Protein AF-A0AAV4H8I6-F1 (afdb_monomer)

Solvent-accessible surface area (backbone atoms only — not comparable to full-atom values): 5121 Å² total; per-residue (Å²): 108,58,82,65,81,64,54,69,91,72,62,48,64,76,41,71,44,54,38,62,55,94,79,69,39,72,43,44,26,44,48,44,86,88,81,65,49,44,27,52,68,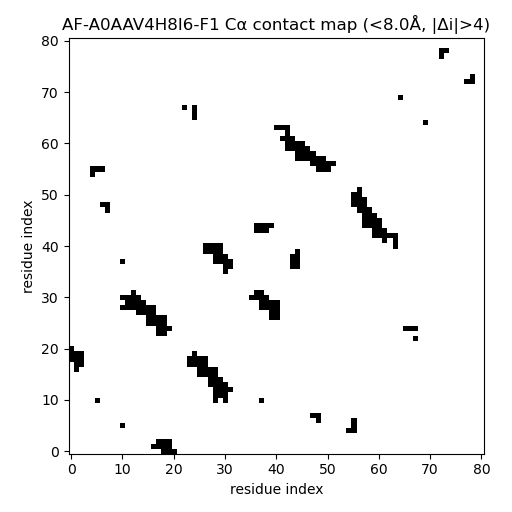90,22,45,57,79,43,74,66,40,83,46,101,90,42,61,48,69,44,57,82,51,86,88,75,56,67,68,58,53,56,54,32,53,78,69,69,53,80,90,123

Nearest PDB structures (foldseek):
  7asc-assembly1_A  TM=7.986E-01  e=1.173E-02  Homo sapiens
  2kd2-assembly1_A  TM=4.642E-01  e=8.751E+00  Mus musculus
  2i7f-assembly2_B  TM=3.272E-01  e=5.093E+00  Sphingobium yanoikuyae
  4hs5-assembly2_B  TM=3.204E-01  e=5.409E+00  Psychromonas ingrahamii 37
  1o1u-assembly1_A  TM=3.615E-01  e=9.293E+00  Homo sapiens

Organism: NCBI:txid1093978

Radius of gyration: 13.97 Å; Cα contacts (8 Å, |Δi|>4): 119; chains: 1; bounding box: 29×31×36 Å

Mean predicted aligned error: 9.62 Å

Foldseek 3Di:
DFPDFDFLVRQDQQDWTFRPDPVRFTWGWHADPVPRWIDTNNWTFPAGQPDDPVHTDTDTPDDDDGVVVVVVVVVVVDDPD

Structure (mmCIF, N/CA/C/O backbone):
data_AF-A0AAV4H8I6-F1
#
_entry.id   AF-A0AAV4H8I6-F1
#
loop_
_atom_site.group_PDB
_atom_site.id
_atom_site.type_symbol
_atom_site.label_atom_id
_atom_site.label_alt_id
_atom_site.label_comp_id
_atom_site.label_asym_id
_atom_site.label_entity_id
_atom_site.label_seq_id
_atom_site.pdbx_PDB_ins_code
_atom_site.Cartn_x
_atom_site.Cartn_y
_atom_site.Cartn_z
_atom_site.occupancy
_atom_site.B_iso_or_equiv
_atom_site.auth_seq_id
_atom_site.auth_comp_id
_atom_site.auth_asym_id
_atom_site.auth_atom_id
_atom_site.pdbx_PDB_model_num
ATOM 1 N N . MET A 1 1 ? 0.648 -7.945 -4.929 1.00 62.19 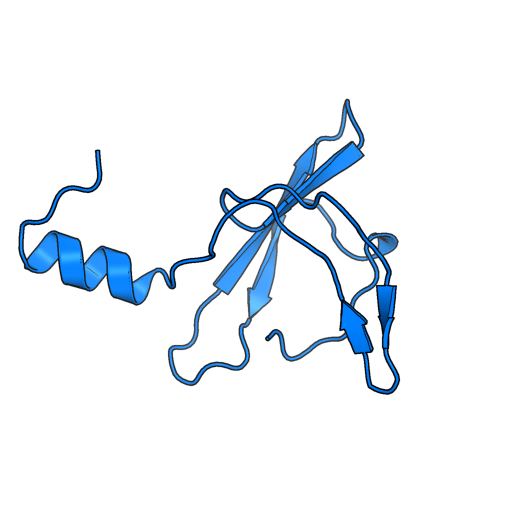1 MET A N 1
ATOM 2 C CA . MET A 1 1 ? 0.232 -8.456 -3.595 1.00 62.19 1 MET A CA 1
ATOM 3 C C . MET A 1 1 ? 1.451 -8.513 -2.683 1.00 62.19 1 MET A C 1
ATOM 5 O O . MET A 1 1 ? 2.501 -8.907 -3.164 1.00 62.19 1 MET A O 1
ATOM 9 N N . VAL A 1 2 ? 1.353 -8.105 -1.415 1.00 64.31 2 VAL A N 1
ATOM 10 C CA . VAL A 1 2 ? 2.474 -8.101 -0.446 1.00 64.31 2 VAL A CA 1
ATOM 11 C C . VAL A 1 2 ? 2.336 -9.302 0.491 1.00 64.31 2 VAL A C 1
ATOM 13 O O . VAL A 1 2 ? 1.224 -9.700 0.825 1.00 64.31 2 VAL A O 1
ATOM 16 N N . ARG A 1 3 ? 3.454 -9.897 0.927 1.00 61.25 3 ARG A N 1
ATOM 17 C CA . ARG A 1 3 ? 3.462 -11.120 1.761 1.00 61.25 3 ARG A CA 1
ATOM 18 C C . ARG A 1 3 ? 3.073 -10.883 3.237 1.00 61.25 3 ARG A C 1
ATOM 20 O O . ARG A 1 3 ? 3.248 -11.771 4.062 1.00 61.25 3 ARG A O 1
ATOM 27 N N . ALA A 1 4 ? 2.551 -9.704 3.576 1.00 57.91 4 ALA A N 1
ATOM 28 C CA . ALA A 1 4 ? 2.158 -9.319 4.927 1.00 57.91 4 ALA A CA 1
ATOM 29 C C . ALA A 1 4 ? 0.804 -8.597 4.910 1.00 57.91 4 ALA A C 1
ATOM 31 O O . ALA A 1 4 ? 0.660 -7.569 4.251 1.00 57.91 4 ALA A O 1
ATOM 32 N N . THR A 1 5 ? -0.163 -9.096 5.682 1.00 58.78 5 THR A N 1
ATOM 33 C CA . THR A 1 5 ? -1.420 -8.388 5.952 1.00 58.78 5 THR A CA 1
ATOM 34 C C . THR A 1 5 ? -1.128 -7.245 6.922 1.00 58.78 5 THR A C 1
ATOM 36 O O . THR A 1 5 ? -0.662 -7.466 8.047 1.00 58.78 5 THR A O 1
ATOM 39 N N . ARG A 1 6 ? -1.320 -6.002 6.471 1.00 60.97 6 ARG A N 1
ATOM 40 C CA . ARG A 1 6 ? -1.096 -4.792 7.269 1.00 60.97 6 ARG A CA 1
ATOM 41 C C . ARG A 1 6 ? -2.286 -3.849 7.112 1.00 60.97 6 ARG A C 1
ATOM 43 O O . ARG A 1 6 ? -2.608 -3.417 6.007 1.00 60.97 6 ARG A O 1
ATOM 50 N N . TYR A 1 7 ? -2.914 -3.532 8.239 1.00 62.81 7 TYR A N 1
ATOM 51 C CA . TYR A 1 7 ? -3.881 -2.442 8.340 1.00 62.81 7 TYR A CA 1
ATOM 52 C C . TYR A 1 7 ? -3.181 -1.096 8.163 1.00 62.81 7 TYR A C 1
ATOM 54 O O . TYR A 1 7 ? -1.982 -0.970 8.444 1.00 62.81 7 TYR A O 1
ATOM 62 N N . SER A 1 8 ? -3.936 -0.078 7.758 1.00 59.03 8 SER A N 1
ATOM 63 C CA . SER A 1 8 ? -3.425 1.270 7.510 1.00 59.03 8 SER A CA 1
ATOM 64 C C . SER A 1 8 ? -2.727 1.871 8.739 1.00 59.03 8 SER A C 1
ATOM 66 O O . SER A 1 8 ? -1.780 2.639 8.605 1.00 59.03 8 SER A O 1
ATOM 68 N N . ILE A 1 9 ? -3.096 1.452 9.953 1.00 59.25 9 ILE A N 1
ATOM 69 C CA . ILE A 1 9 ? -2.437 1.852 11.207 1.00 59.25 9 ILE A CA 1
ATOM 70 C C . ILE A 1 9 ? -0.983 1.362 11.329 1.00 59.25 9 ILE A C 1
ATOM 72 O O . ILE A 1 9 ? -0.176 1.969 12.028 1.00 59.25 9 ILE A O 1
ATOM 76 N N . SER A 1 10 ? -0.619 0.289 10.625 1.00 64.19 10 SER A N 1
ATOM 77 C CA . SER A 1 10 ? 0.730 -0.289 10.640 1.00 64.19 10 SER A CA 1
ATOM 78 C C . SER A 1 10 ? 1.609 0.212 9.480 1.00 64.19 10 SER A C 1
ATOM 80 O O . SER A 1 10 ? 2.809 -0.062 9.444 1.00 64.19 10 SER A O 1
ATOM 82 N N . LEU A 1 11 ? 1.038 0.992 8.555 1.00 67.88 11 LEU A N 1
ATOM 83 C CA . LEU A 1 11 ? 1.736 1.635 7.441 1.00 67.88 11 LEU A CA 1
ATOM 84 C C . 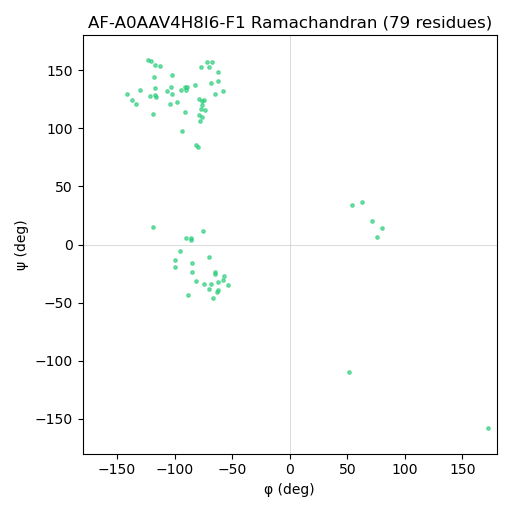LEU A 1 11 ? 2.453 2.908 7.921 1.00 67.88 11 LEU A C 1
ATOM 86 O O . LEU A 1 11 ? 1.901 4.013 7.868 1.00 67.88 11 LEU A O 1
ATOM 90 N N . LYS A 1 12 ? 3.666 2.747 8.460 1.00 73.44 12 LYS A N 1
ATOM 91 C CA . LYS A 1 12 ? 4.529 3.867 8.871 1.00 73.44 12 LYS A CA 1
ATOM 92 C C . LYS A 1 12 ? 5.196 4.521 7.655 1.00 73.44 12 LYS A C 1
ATOM 94 O O . LYS A 1 12 ? 5.425 3.861 6.645 1.00 73.44 12 LYS A O 1
ATOM 99 N N . HIS A 1 13 ? 5.515 5.809 7.777 1.00 69.38 13 HIS A N 1
ATOM 100 C CA . HIS A 1 13 ? 6.306 6.531 6.779 1.00 69.38 13 HIS A CA 1
ATOM 101 C C . HIS A 1 13 ? 7.667 5.839 6.584 1.00 69.38 13 HIS A C 1
ATOM 103 O O . HIS A 1 13 ? 8.324 5.504 7.571 1.00 69.38 13 HIS A O 1
ATOM 109 N N . GLY A 1 14 ? 8.072 5.616 5.332 1.00 71.75 14 GLY A N 1
ATOM 110 C CA . GLY A 1 14 ? 9.340 4.967 4.985 1.00 71.75 14 GLY A CA 1
ATOM 111 C C . GLY A 1 14 ? 9.322 3.439 5.093 1.00 71.75 14 GLY A C 1
ATOM 112 O O . GLY A 1 14 ? 10.378 2.811 5.111 1.00 71.75 14 GLY A O 1
ATOM 113 N N . LEU A 1 15 ? 8.142 2.816 5.192 1.00 79.56 15 LEU A N 1
ATOM 114 C CA . LEU A 1 15 ? 8.033 1.360 5.212 1.00 79.56 15 LEU A CA 1
ATOM 115 C C . LEU A 1 15 ? 8.226 0.792 3.800 1.00 79.56 15 LEU A C 1
ATOM 117 O O . LEU A 1 15 ? 7.426 1.062 2.907 1.00 79.56 15 LEU A O 1
ATOM 121 N N . SER A 1 16 ? 9.242 -0.053 3.630 1.00 74.44 16 SER A N 1
ATOM 122 C CA . SER A 1 16 ? 9.447 -0.830 2.405 1.00 74.44 16 SER A CA 1
ATOM 123 C C . SER A 1 16 ? 8.744 -2.181 2.514 1.00 74.44 16 SER A C 1
ATOM 125 O O . SER A 1 16 ? 9.106 -3.032 3.329 1.00 74.44 16 SER A O 1
ATOM 127 N N . LEU A 1 17 ? 7.725 -2.392 1.689 1.00 75.06 17 LEU A N 1
ATOM 128 C CA . LEU A 1 17 ? 6.978 -3.638 1.603 1.00 75.06 17 LEU A CA 1
ATOM 129 C C . LEU A 1 17 ? 7.494 -4.473 0.435 1.00 75.06 17 LEU A C 1
ATOM 131 O O . LEU A 1 17 ? 7.467 -4.035 -0.711 1.00 75.06 17 LEU A O 1
ATOM 135 N N . ARG A 1 18 ? 7.927 -5.704 0.718 1.00 72.88 18 ARG A N 1
ATOM 136 C CA . ARG A 1 18 ? 8.327 -6.641 -0.333 1.00 72.88 18 ARG A CA 1
ATOM 137 C C . ARG A 1 18 ? 7.095 -7.206 -1.020 1.00 72.88 18 ARG A C 1
ATOM 139 O O . ARG A 1 18 ? 6.222 -7.801 -0.375 1.00 72.88 18 ARG A O 1
ATOM 146 N N . THR A 1 19 ? 7.033 -7.044 -2.328 1.00 71.75 19 THR A N 1
ATOM 147 C CA . THR A 1 19 ? 5.979 -7.648 -3.120 1.00 71.75 19 THR A CA 1
ATOM 148 C C . THR A 1 19 ? 6.169 -9.169 -3.187 1.00 71.75 19 THR A C 1
ATOM 150 O O . THR A 1 19 ? 7.258 -9.713 -2.993 1.00 71.75 19 THR A O 1
ATOM 153 N N . LYS A 1 20 ? 5.058 -9.885 -3.359 1.00 72.31 20 LYS A N 1
ATOM 154 C CA . LYS A 1 20 ? 5.001 -11.346 -3.504 1.00 72.31 20 LYS A CA 1
ATOM 155 C C . LYS A 1 20 ? 5.211 -11.776 -4.966 1.00 72.31 20 LYS A C 1
ATOM 157 O O . LYS A 1 20 ? 5.066 -12.955 -5.258 1.00 72.31 20 LYS A O 1
ATOM 162 N N . ASP A 1 21 ? 5.488 -10.852 -5.885 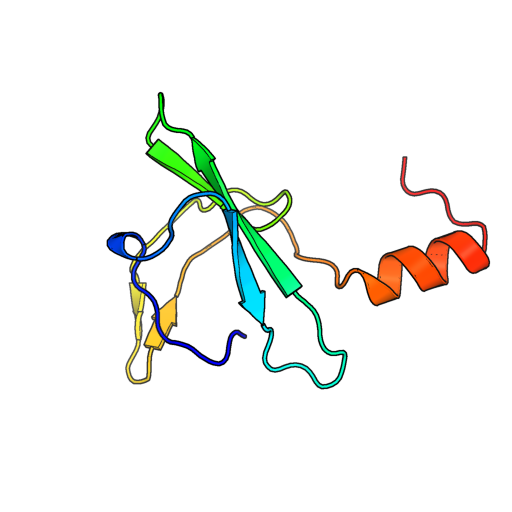1.00 67.31 21 ASP A N 1
ATOM 163 C CA . ASP A 1 21 ? 5.921 -11.235 -7.229 1.00 67.31 21 ASP A CA 1
ATOM 164 C C . ASP A 1 21 ? 7.350 -11.788 -7.215 1.00 67.31 21 ASP A C 1
ATOM 166 O O . ASP A 1 21 ? 8.149 -11.526 -6.312 1.00 67.31 21 ASP A O 1
ATOM 170 N N . ASP A 1 22 ? 7.647 -12.574 -8.244 1.00 63.50 22 ASP A N 1
ATOM 171 C CA . ASP A 1 22 ? 8.949 -13.201 -8.460 1.00 63.50 22 ASP A CA 1
ATOM 172 C C . ASP A 1 22 ? 10.038 -12.171 -8.836 1.00 63.50 22 ASP A C 1
ATOM 174 O O . ASP A 1 22 ? 11.229 -12.469 -8.792 1.00 63.50 22 ASP A O 1
ATOM 178 N N . LEU A 1 23 ? 9.651 -10.919 -9.132 1.00 64.25 23 LEU A N 1
ATOM 179 C CA . LEU A 1 23 ? 10.553 -9.844 -9.553 1.00 64.25 23 LEU A CA 1
ATOM 180 C C . LEU A 1 23 ? 11.194 -9.089 -8.378 1.00 64.25 23 LEU A C 1
ATOM 182 O O . LEU A 1 23 ? 11.927 -8.127 -8.596 1.00 64.25 23 LEU A O 1
ATOM 186 N N . SER A 1 24 ? 10.979 -9.531 -7.133 1.00 64.25 24 SER A N 1
ATOM 187 C CA . SER A 1 24 ? 11.594 -8.927 -5.940 1.00 64.25 24 SER A CA 1
ATOM 188 C C . SER A 1 24 ? 11.349 -7.416 -5.820 1.00 64.25 24 SER A C 1
ATOM 190 O O . SER A 1 24 ? 12.204 -6.686 -5.319 1.00 64.25 24 SER A O 1
ATOM 192 N N . GLY A 1 25 ? 10.179 -6.948 -6.261 1.00 66.12 25 GLY A N 1
ATOM 193 C CA . GLY A 1 25 ? 9.787 -5.551 -6.137 1.00 66.12 25 GLY A CA 1
ATOM 194 C C . GLY A 1 25 ? 9.678 -5.091 -4.678 1.00 66.12 25 GLY A C 1
ATOM 195 O O . GLY A 1 25 ? 9.316 -5.843 -3.764 1.00 66.12 25 GLY A O 1
ATOM 196 N N . PHE A 1 26 ? 9.970 -3.812 -4.456 1.00 73.94 26 PHE A N 1
ATOM 197 C CA . PHE A 1 26 ? 9.699 -3.136 -3.193 1.00 73.94 26 PHE A CA 1
ATOM 198 C C . PHE A 1 26 ? 8.693 -2.017 -3.445 1.00 73.94 26 PHE A C 1
ATOM 200 O O . PHE A 1 26 ? 8.815 -1.265 -4.409 1.00 73.94 26 PHE A O 1
ATOM 207 N N . LEU A 1 27 ? 7.696 -1.918 -2.575 1.00 78.31 27 LEU A N 1
ATOM 208 C CA . LEU A 1 27 ? 6.788 -0.780 -2.513 1.00 78.31 27 LEU A CA 1
ATOM 209 C C . LEU A 1 27 ? 7.218 0.097 -1.348 1.00 78.31 27 LEU A C 1
ATOM 211 O O . LEU A 1 27 ? 7.386 -0.405 -0.237 1.00 78.31 27 LEU A O 1
ATOM 215 N N . MET A 1 28 ? 7.379 1.390 -1.585 1.00 80.06 28 MET A N 1
ATOM 216 C CA . MET A 1 28 ? 7.638 2.363 -0.534 1.00 80.06 28 MET A CA 1
ATOM 217 C C . MET A 1 28 ? 6.328 2.984 -0.078 1.00 80.06 28 MET A C 1
ATOM 219 O O . MET A 1 28 ? 5.501 3.384 -0.892 1.00 80.06 28 MET A O 1
ATOM 223 N N . VAL A 1 29 ? 6.133 3.063 1.231 1.00 83.44 29 VAL A N 1
ATOM 224 C CA . VAL A 1 29 ? 4.949 3.684 1.817 1.00 83.44 29 VAL A CA 1
ATOM 225 C C . VAL A 1 29 ? 5.314 5.052 2.363 1.00 83.44 29 VAL A C 1
ATOM 227 O O . VAL A 1 29 ? 6.138 5.180 3.273 1.00 83.44 29 VAL A O 1
ATOM 230 N N . PHE A 1 30 ? 4.645 6.073 1.849 1.00 81.19 30 PHE A N 1
ATOM 231 C CA . PHE A 1 30 ? 4.751 7.438 2.330 1.00 81.19 30 PHE A CA 1
ATOM 232 C C . PHE A 1 30 ? 3.483 7.784 3.092 1.00 81.19 30 PHE A C 1
ATOM 234 O O . PHE A 1 30 ? 2.374 7.525 2.643 1.00 81.19 30 PHE A O 1
ATOM 241 N N . ARG A 1 31 ? 3.648 8.359 4.277 1.00 83.44 31 ARG A N 1
ATOM 242 C CA . ARG A 1 31 ? 2.541 8.956 5.016 1.00 83.44 31 ARG A CA 1
ATOM 243 C C . ARG A 1 31 ? 2.803 10.441 5.138 1.00 83.44 31 ARG A C 1
ATOM 245 O O . ARG A 1 31 ? 3.875 10.817 5.618 1.00 83.44 31 ARG A O 1
ATOM 252 N N . ASP A 1 32 ? 1.831 11.238 4.734 1.00 82.06 32 ASP A N 1
ATOM 253 C CA . ASP A 1 32 ? 1.797 12.660 5.015 1.00 82.06 32 ASP A CA 1
ATOM 254 C C . ASP A 1 32 ? 1.419 12.864 6.491 1.00 82.06 32 ASP A C 1
ATOM 256 O O . ASP A 1 32 ? 0.424 12.324 6.980 1.00 82.06 32 ASP A O 1
ATOM 260 N N . LEU A 1 33 ? 2.257 13.587 7.234 1.00 79.06 33 LEU A N 1
ATOM 261 C CA . LEU A 1 33 ? 2.057 13.819 8.667 1.00 79.06 33 LEU A CA 1
ATOM 262 C C . LEU A 1 33 ? 1.121 15.001 8.956 1.00 79.06 33 LEU A C 1
ATOM 264 O O . LEU A 1 33 ? 0.639 15.114 10.081 1.00 79.06 33 LEU A O 1
ATOM 268 N N . ALA A 1 34 ? 0.863 15.860 7.970 1.00 81.31 34 ALA A N 1
ATOM 269 C CA . ALA A 1 34 ? -0.031 17.003 8.085 1.00 81.31 34 ALA A CA 1
ATOM 270 C C . ALA A 1 34 ? -1.477 16.622 7.743 1.00 81.31 34 ALA A C 1
ATOM 272 O O . ALA A 1 34 ? -2.398 17.003 8.463 1.00 81.31 34 ALA A O 1
ATOM 273 N N . THR A 1 35 ? -1.684 15.844 6.677 1.00 82.44 35 THR A N 1
ATOM 274 C CA . THR A 1 35 ? -3.024 15.442 6.211 1.00 82.44 35 THR A CA 1
ATOM 275 C C . THR A 1 35 ? -3.415 14.029 6.645 1.00 82.44 35 THR A C 1
ATOM 277 O O . THR A 1 35 ? -4.597 13.690 6.667 1.00 82.44 35 THR A O 1
ATOM 280 N N . GLY A 1 36 ? -2.441 13.188 7.010 1.00 80.12 36 GLY A N 1
ATOM 281 C CA . GLY A 1 36 ? -2.668 11.771 7.296 1.00 80.12 36 GLY A CA 1
ATOM 282 C C . GLY A 1 36 ? -2.874 10.911 6.043 1.00 80.12 36 GLY A C 1
ATOM 283 O O . GLY A 1 36 ? -3.200 9.727 6.180 1.00 80.12 36 GLY A O 1
ATOM 284 N N . GLU A 1 37 ? -2.690 11.483 4.848 1.00 83.81 37 GLU A N 1
ATOM 285 C CA . GLU A 1 37 ? -2.749 10.769 3.573 1.00 83.81 37 GLU A CA 1
ATOM 286 C C . GLU A 1 37 ? -1.659 9.692 3.511 1.00 83.81 37 GLU A C 1
ATOM 288 O O . GLU A 1 37 ? -0.535 9.881 3.986 1.00 83.81 37 GLU A O 1
ATOM 293 N N . ILE A 1 38 ? -1.994 8.532 2.945 1.00 85.19 38 ILE A N 1
ATOM 294 C CA . ILE A 1 38 ? -1.049 7.432 2.752 1.00 85.19 38 ILE A CA 1
ATOM 295 C C . ILE A 1 38 ? -0.903 7.193 1.256 1.00 85.19 38 ILE A C 1
ATOM 297 O O . ILE A 1 38 ? -1.889 7.006 0.545 1.00 85.19 38 ILE A O 1
ATOM 301 N N . ARG A 1 39 ? 0.346 7.156 0.810 1.00 85.12 39 ARG A N 1
ATOM 302 C CA . ARG A 1 39 ? 0.764 6.895 -0.559 1.00 85.12 39 ARG A CA 1
ATOM 303 C C . ARG A 1 39 ? 1.611 5.635 -0.620 1.00 85.12 39 ARG A C 1
ATOM 305 O O . ARG A 1 39 ? 2.392 5.350 0.291 1.00 85.12 39 ARG A O 1
ATOM 312 N N . VAL A 1 40 ? 1.462 4.884 -1.702 1.00 84.81 40 VAL A N 1
ATOM 313 C CA . VAL A 1 40 ? 2.279 3.712 -2.018 1.00 84.81 40 VAL A CA 1
ATOM 314 C C . VAL A 1 40 ? 2.985 3.995 -3.336 1.00 84.81 40 VAL A C 1
ATOM 316 O O . VAL A 1 40 ? 2.342 4.102 -4.375 1.00 84.81 40 VAL A O 1
ATOM 319 N N . ASN A 1 41 ? 4.309 4.137 -3.292 1.00 83.19 41 ASN A N 1
ATOM 320 C CA . ASN A 1 41 ? 5.102 4.761 -4.348 1.00 83.19 41 ASN A CA 1
ATOM 321 C C . ASN A 1 41 ? 4.515 6.140 -4.709 1.00 83.19 41 ASN A C 1
ATOM 323 O O . ASN A 1 41 ? 4.591 7.046 -3.880 1.00 83.19 41 ASN A O 1
A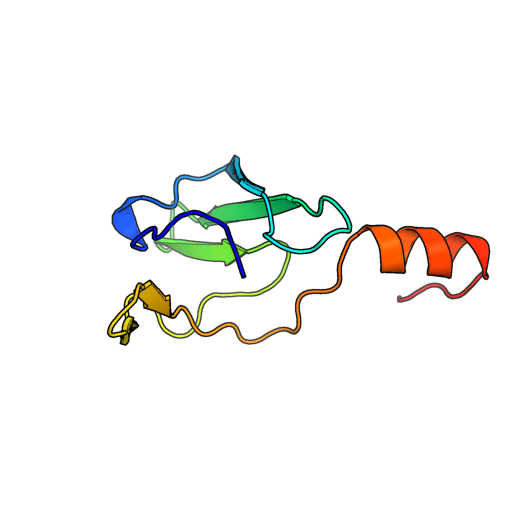TOM 327 N N . ASN A 1 42 ? 3.914 6.285 -5.894 1.00 82.06 42 ASN A N 1
ATOM 328 C CA . ASN A 1 42 ? 3.262 7.520 -6.341 1.00 82.06 42 ASN A CA 1
ATOM 329 C C . ASN A 1 42 ? 1.727 7.506 -6.177 1.00 82.06 42 ASN A C 1
ATOM 331 O O . ASN A 1 42 ? 1.104 8.558 -6.205 1.00 82.06 42 ASN A O 1
ATOM 335 N N . ALA A 1 43 ? 1.132 6.335 -5.929 1.00 84.75 43 ALA A N 1
ATOM 336 C CA . ALA A 1 43 ? -0.315 6.150 -5.881 1.00 84.75 43 ALA A CA 1
ATOM 337 C C . ALA A 1 43 ? -0.901 6.552 -4.518 1.00 84.75 43 ALA A C 1
ATOM 339 O O . ALA A 1 43 ? -0.360 6.171 -3.472 1.00 84.75 43 ALA A O 1
ATOM 340 N N . ILE A 1 44 ? -2.032 7.256 -4.509 1.00 86.62 44 ILE A N 1
ATOM 341 C CA . ILE A 1 44 ? -2.743 7.664 -3.293 1.00 86.62 44 ILE A CA 1
ATOM 342 C C . ILE A 1 44 ? -3.738 6.571 -2.900 1.00 86.62 44 ILE A C 1
ATOM 344 O O . ILE A 1 44 ? -4.473 6.038 -3.729 1.00 86.62 44 ILE A O 1
ATOM 348 N N . ILE A 1 45 ? -3.798 6.230 -1.609 1.00 85.94 45 ILE A N 1
ATOM 349 C CA . ILE A 1 45 ? -4.832 5.324 -1.099 1.00 85.94 45 ILE A CA 1
ATOM 350 C C . ILE A 1 45 ? -6.148 6.097 -0.954 1.00 85.94 45 ILE A C 1
ATOM 352 O O . ILE A 1 45 ? -6.323 6.864 -0.007 1.00 85.94 45 ILE A O 1
ATOM 356 N N . VAL A 1 46 ? -7.095 5.845 -1.859 1.00 86.88 46 VAL A N 1
ATOM 357 C CA . VAL A 1 46 ? -8.431 6.468 -1.855 1.00 86.88 46 VAL A CA 1
ATOM 358 C C . VAL A 1 46 ? -9.397 5.789 -0.885 1.00 86.88 46 VAL A C 1
ATOM 360 O O . VAL A 1 46 ? -10.260 6.443 -0.302 1.00 86.88 46 VAL A O 1
ATOM 363 N N . GLN A 1 47 ? -9.244 4.480 -0.666 1.00 82.94 47 GLN A N 1
ATOM 364 C CA . GLN A 1 47 ? -10.043 3.730 0.301 1.00 82.94 47 GLN A CA 1
ATOM 365 C C . GLN A 1 47 ? -9.170 2.708 1.025 1.00 82.94 47 GLN A C 1
ATOM 367 O O . GLN A 1 47 ? -8.452 1.933 0.397 1.00 82.94 47 GLN A O 1
ATOM 372 N N . LYS A 1 48 ? -9.231 2.701 2.357 1.00 82.75 48 LYS A N 1
ATOM 373 C CA . LYS A 1 48 ? -8.369 1.881 3.217 1.00 82.75 48 LYS A CA 1
ATOM 374 C C . LYS A 1 48 ? -9.168 0.918 4.089 1.00 82.75 48 LYS A C 1
ATOM 376 O O . LYS A 1 48 ? -10.331 1.173 4.385 1.00 82.75 48 LYS A O 1
ATOM 381 N N . ASP A 1 49 ? -8.492 -0.137 4.543 1.00 77.62 49 ASP A N 1
ATOM 382 C CA . ASP A 1 49 ? -8.966 -1.082 5.567 1.00 77.62 49 ASP A CA 1
ATOM 383 C C . ASP A 1 49 ? -10.224 -1.877 5.185 1.00 77.62 49 ASP A C 1
ATOM 385 O O . ASP A 1 49 ? -11.067 -2.190 6.026 1.00 77.62 49 ASP A O 1
ATOM 389 N N . ILE A 1 50 ? -10.337 -2.257 3.913 1.00 79.06 50 ILE A N 1
ATOM 390 C CA . ILE A 1 50 ? -11.403 -3.152 3.467 1.00 79.06 50 ILE A CA 1
ATOM 391 C C . ILE A 1 50 ? -11.038 -4.572 3.907 1.00 79.06 50 ILE A C 1
ATOM 393 O O . ILE A 1 50 ? -10.083 -5.168 3.402 1.00 79.06 50 ILE A O 1
ATOM 397 N N . GLY A 1 51 ? -11.779 -5.104 4.878 1.00 74.69 51 GLY A N 1
ATOM 398 C CA . GLY A 1 51 ? -11.596 -6.470 5.359 1.00 74.69 51 GLY A CA 1
ATOM 399 C C . GLY A 1 51 ? -11.925 -7.494 4.273 1.00 74.69 51 GLY A C 1
ATOM 400 O O . GLY A 1 51 ? -12.991 -7.439 3.663 1.00 74.69 51 GLY A O 1
ATOM 401 N N . ALA A 1 52 ? -11.016 -8.438 4.049 1.00 74.88 52 ALA A N 1
ATOM 402 C CA . ALA A 1 52 ? -11.217 -9.601 3.195 1.00 74.88 52 ALA A CA 1
ATOM 403 C C . ALA A 1 52 ? -10.969 -10.877 4.010 1.00 74.88 52 ALA A C 1
ATOM 405 O O . ALA A 1 52 ? -10.265 -10.846 5.019 1.00 74.88 52 ALA A O 1
ATOM 406 N N . THR A 1 53 ? -11.512 -12.009 3.562 1.00 77.56 53 THR A N 1
ATOM 407 C CA . THR A 1 53 ? -11.416 -13.295 4.278 1.00 77.56 53 THR A CA 1
ATOM 408 C C . THR A 1 53 ? -9.973 -13.688 4.614 1.00 77.56 53 THR A C 1
ATOM 410 O O . THR A 1 53 ? -9.720 -14.200 5.699 1.00 77.56 53 THR A O 1
ATOM 413 N N . ASP A 1 54 ? -9.022 -13.358 3.736 1.00 76.06 54 ASP A N 1
ATOM 414 C CA . ASP A 1 54 ? -7.603 -13.712 3.880 1.00 76.06 54 ASP A CA 1
ATOM 415 C C . ASP A 1 54 ? -6.670 -12.491 3.9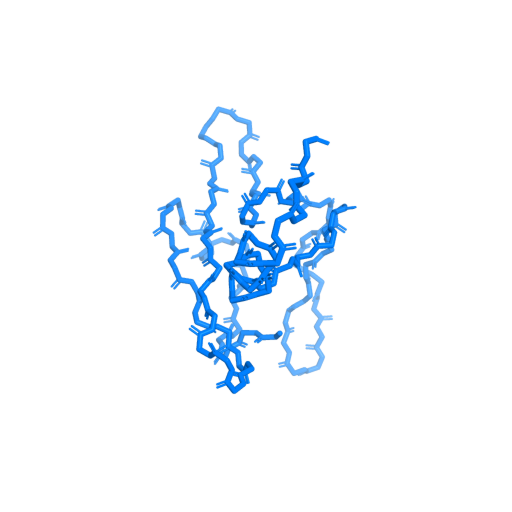62 1.00 76.06 54 ASP A C 1
ATOM 417 O O . ASP A 1 54 ? -5.454 -12.602 3.774 1.00 76.06 54 ASP A O 1
ATOM 421 N N . GLY A 1 55 ? -7.203 -11.291 4.212 1.00 74.88 55 GLY A N 1
ATOM 422 C CA . GLY A 1 55 ? -6.359 -10.104 4.228 1.00 74.88 55 GLY A CA 1
ATOM 423 C C . GLY A 1 55 ? -7.085 -8.774 4.337 1.00 74.88 55 GLY A C 1
ATOM 424 O O . GLY A 1 55 ? -8.211 -8.674 4.810 1.00 74.88 55 GLY A O 1
ATOM 425 N N . VAL A 1 56 ? -6.392 -7.726 3.903 1.00 81.56 56 VAL A N 1
ATOM 426 C CA . VAL A 1 56 ? -6.898 -6.354 3.880 1.00 81.56 56 VAL A CA 1
ATOM 427 C C . VAL A 1 56 ? -6.642 -5.788 2.494 1.00 81.56 56 VAL A C 1
ATOM 429 O O . VAL A 1 56 ? -5.536 -5.928 1.964 1.00 81.56 56 VAL A O 1
ATOM 432 N N . VAL A 1 57 ? -7.659 -5.156 1.920 1.00 81.56 57 VAL A N 1
ATOM 433 C CA . VAL A 1 57 ? -7.587 -4.467 0.634 1.00 81.56 57 VAL A CA 1
ATOM 434 C C . VAL A 1 57 ? -7.510 -2.961 0.876 1.00 81.56 57 VAL A C 1
ATOM 436 O O . VAL A 1 57 ? -8.239 -2.401 1.697 1.00 81.56 57 VAL A O 1
ATOM 439 N N . HIS A 1 58 ? -6.610 -2.314 0.141 1.00 83.00 58 HIS A N 1
ATOM 440 C CA . HIS A 1 58 ? -6.512 -0.861 0.032 1.00 83.00 58 HIS A CA 1
ATOM 441 C C . HIS A 1 58 ? -6.662 -0.510 -1.450 1.00 83.00 58 HIS A C 1
ATOM 443 O O . HIS A 1 58 ? -5.981 -1.109 -2.284 1.00 83.00 58 HIS A O 1
ATOM 449 N N . ILE A 1 59 ? -7.569 0.409 -1.775 1.00 84.44 59 ILE A N 1
ATOM 450 C CA . ILE A 1 59 ? -7.805 0.896 -3.138 1.00 84.44 59 ILE A CA 1
ATOM 451 C C . ILE A 1 59 ? -6.909 2.104 -3.374 1.00 84.44 59 ILE A C 1
ATOM 453 O O . ILE A 1 59 ? -6.852 3.010 -2.541 1.00 84.44 59 ILE A O 1
ATOM 457 N N . ILE A 1 60 ? -6.243 2.101 -4.521 1.00 87.81 60 ILE A N 1
ATOM 458 C CA . ILE A 1 60 ? -5.385 3.179 -5.001 1.00 87.81 60 ILE A CA 1
ATOM 459 C C . ILE A 1 60 ? -5.950 3.768 -6.294 1.00 87.81 60 ILE A C 1
ATOM 461 O O . ILE A 1 60 ? -6.682 3.083 -7.010 1.00 87.81 60 ILE A O 1
ATOM 465 N N . ASP A 1 61 ? -5.632 5.028 -6.563 1.00 87.56 61 ASP A N 1
ATOM 466 C CA . ASP A 1 61 ? -6.047 5.758 -7.766 1.00 87.56 61 ASP A CA 1
ATOM 467 C C . ASP A 1 61 ? -5.134 5.529 -8.981 1.00 87.56 61 ASP A C 1
ATOM 469 O O . ASP A 1 61 ? -5.588 5.647 -10.118 1.00 87.56 61 ASP A O 1
ATOM 473 N N . GLU A 1 62 ? -3.876 5.152 -8.752 1.00 83.88 62 GLU A N 1
ATOM 474 C CA . GLU A 1 62 ? -2.892 4.900 -9.807 1.00 83.88 62 GLU A CA 1
ATOM 475 C C . GLU A 1 62 ? -2.478 3.425 -9.911 1.00 83.88 62 GLU A C 1
ATOM 477 O O . GLU A 1 62 ? -2.483 2.658 -8.944 1.00 83.88 62 GLU A O 1
ATOM 482 N N . VAL A 1 63 ? -2.060 3.020 -11.113 1.00 82.44 63 VAL A N 1
ATOM 483 C CA . VAL A 1 63 ? -1.504 1.685 -11.358 1.00 82.44 63 VAL A CA 1
ATOM 484 C C . VAL A 1 63 ? -0.048 1.640 -10.897 1.00 82.44 63 VAL A C 1
ATOM 486 O O . VAL A 1 63 ? 0.789 2.415 -11.352 1.00 82.44 63 VAL A O 1
ATOM 489 N N . LEU A 1 64 ? 0.281 0.678 -10.031 1.00 80.12 64 LEU A N 1
ATOM 4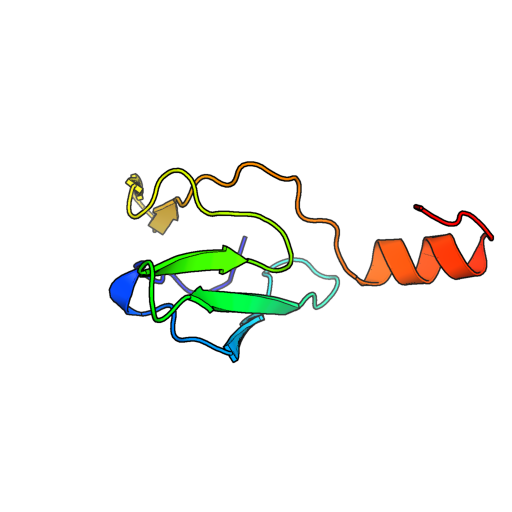90 C CA . LEU A 1 64 ? 1.661 0.441 -9.607 1.00 80.12 64 LEU A CA 1
ATOM 491 C C . LEU A 1 64 ? 2.441 -0.296 -10.696 1.00 80.12 64 LEU A C 1
ATOM 493 O O . LEU A 1 64 ? 2.159 -1.458 -10.995 1.00 80.12 64 LEU A O 1
ATOM 497 N N . LEU A 1 65 ? 3.468 0.360 -11.228 1.00 76.38 65 LEU A N 1
ATOM 498 C CA . LEU A 1 65 ? 4.444 -0.269 -12.109 1.00 76.38 65 LEU A CA 1
ATOM 499 C C . LEU A 1 65 ? 5.620 -0.824 -11.289 1.00 76.38 65 LEU A C 1
ATOM 501 O O . LEU A 1 65 ? 6.114 -0.149 -10.380 1.00 76.38 65 LEU A O 1
ATOM 505 N N . PRO A 1 66 ? 6.086 -2.052 -11.576 1.00 68.81 6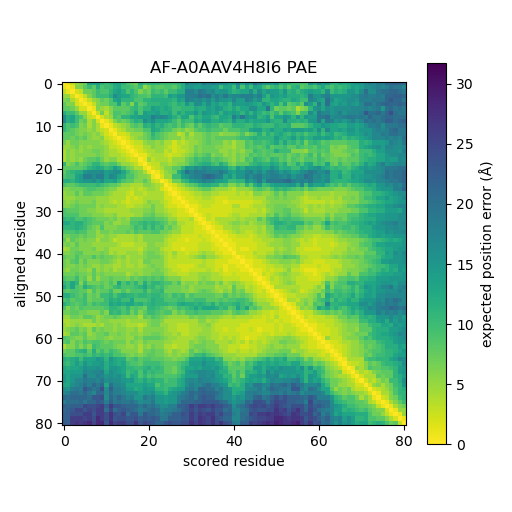6 PRO A N 1
ATOM 506 C CA . PRO A 1 66 ? 7.284 -2.579 -10.943 1.00 68.81 66 PRO A CA 1
ATOM 507 C C . PRO A 1 66 ? 8.515 -1.805 -11.432 1.00 68.81 66 PRO A C 1
ATOM 509 O O . PRO A 1 66 ? 8.654 -1.528 -12.621 1.00 68.81 66 PRO A O 1
ATOM 512 N N . ALA A 1 67 ? 9.443 -1.491 -10.524 1.00 66.94 67 ALA A N 1
ATOM 513 C CA . ALA A 1 67 ? 10.649 -0.722 -10.850 1.00 66.94 67 ALA A CA 1
ATOM 514 C C . ALA A 1 67 ? 11.508 -1.382 -11.948 1.00 66.94 67 ALA A C 1
ATOM 516 O O . ALA A 1 67 ? 12.129 -0.690 -12.747 1.00 66.94 67 ALA A O 1
ATOM 517 N N . THR A 1 68 ? 11.494 -2.715 -12.043 1.00 65.44 68 THR A N 1
ATOM 518 C CA . THR A 1 68 ? 12.174 -3.462 -13.112 1.00 65.44 68 THR A CA 1
ATOM 519 C C . THR A 1 68 ? 11.625 -3.153 -14.501 1.00 65.44 68 THR A C 1
ATOM 521 O O . THR A 1 68 ? 12.393 -3.163 -15.455 1.00 65.44 68 THR A O 1
ATOM 524 N N . PHE A 1 69 ? 10.331 -2.848 -14.625 1.00 65.81 69 PHE A N 1
ATOM 525 C CA . PHE A 1 69 ? 9.724 -2.464 -15.899 1.00 65.81 69 PHE A CA 1
ATOM 526 C C . PHE A 1 69 ? 10.198 -1.082 -16.348 1.00 65.81 69 PHE A C 1
ATOM 528 O O . PHE A 1 69 ? 10.494 -0.899 -17.522 1.00 65.81 69 PHE A O 1
ATOM 535 N N . LEU A 1 70 ? 10.357 -0.143 -15.410 1.00 64.06 70 LEU A N 1
ATOM 536 C CA . LEU A 1 70 ? 10.892 1.188 -15.708 1.00 64.06 70 LEU A CA 1
ATOM 537 C C . LEU A 1 70 ? 12.360 1.124 -16.141 1.00 64.06 70 LEU A C 1
ATOM 539 O O . LEU A 1 70 ? 12.705 1.679 -17.17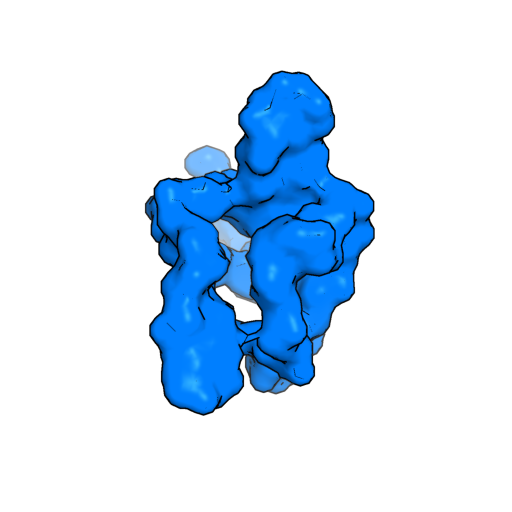6 1.00 64.06 70 LEU A O 1
ATOM 543 N N . VAL A 1 71 ? 13.196 0.364 -15.424 1.00 64.19 71 VAL A N 1
ATOM 544 C CA . VAL A 1 71 ? 14.616 0.186 -15.786 1.00 64.19 71 VAL A CA 1
ATOM 545 C C . VAL A 1 71 ? 14.767 -0.488 -17.154 1.00 64.19 71 VAL A C 1
ATOM 547 O O . VAL A 1 71 ? 15.627 -0.101 -17.940 1.00 64.19 71 VAL A O 1
ATOM 550 N N . HIS A 1 72 ? 13.920 -1.473 -17.476 1.00 60.03 72 HIS A N 1
ATOM 551 C CA . HIS A 1 72 ? 13.936 -2.082 -18.808 1.00 60.03 72 HIS A CA 1
ATOM 552 C C . HIS A 1 72 ? 13.457 -1.114 -19.895 1.00 60.03 72 HIS A C 1
ATOM 554 O O . HIS A 1 72 ? 13.961 -1.174 -21.005 1.00 60.03 72 HIS A O 1
ATOM 560 N N . MET A 1 73 ? 12.507 -0.221 -19.612 1.00 61.62 73 MET A N 1
ATOM 561 C CA . MET A 1 73 ? 12.031 0.758 -20.595 1.00 61.62 73 MET A CA 1
ATOM 562 C C . MET A 1 73 ? 13.020 1.898 -20.847 1.00 61.62 73 MET A C 1
ATOM 564 O O . MET A 1 73 ? 13.137 2.338 -21.991 1.00 61.62 73 MET A O 1
ATOM 568 N N . GLU A 1 74 ? 13.766 2.328 -19.827 1.00 60.66 74 GLU A N 1
ATOM 569 C CA . GLU A 1 74 ? 14.867 3.288 -19.985 1.00 60.66 74 GLU A CA 1
ATOM 570 C C . GLU A 1 74 ? 15.986 2.720 -20.870 1.00 60.66 74 GLU A C 1
ATOM 572 O O . GLU A 1 74 ? 16.473 3.420 -21.756 1.00 60.66 74 GLU A O 1
ATOM 577 N N . ASP A 1 75 ? 16.330 1.435 -20.712 1.00 61.03 75 ASP A N 1
ATOM 578 C CA . ASP A 1 75 ? 17.295 0.743 -21.584 1.00 61.03 75 ASP A CA 1
ATOM 579 C C . ASP A 1 75 ? 16.790 0.614 -23.037 1.00 61.03 75 ASP A C 1
ATOM 581 O O . ASP A 1 75 ? 17.572 0.574 -23.984 1.00 61.03 75 ASP A O 1
ATOM 585 N N . GLN A 1 76 ? 15.466 0.623 -23.236 1.00 66.62 76 GLN A N 1
ATOM 586 C CA . GLN A 1 76 ? 14.829 0.659 -24.559 1.00 66.62 76 GLN A CA 1
ATOM 587 C C . GLN A 1 76 ? 14.555 2.089 -25.072 1.00 66.62 76 GLN A C 1
ATOM 589 O O . GLN A 1 76 ? 13.941 2.253 -26.127 1.00 66.62 76 GLN A O 1
ATOM 594 N N . GLY A 1 77 ? 14.999 3.132 -24.358 1.00 60.84 77 GLY A N 1
ATOM 595 C CA . GLY A 1 77 ? 14.869 4.530 -24.782 1.00 60.84 77 GLY A CA 1
ATOM 596 C C . GLY A 1 77 ? 13.445 5.100 -24.741 1.00 60.84 77 GLY A C 1
ATOM 597 O O . GLY A 1 77 ? 13.174 6.097 -25.410 1.00 60.84 77 GLY A O 1
ATOM 598 N N . ILE A 1 78 ? 12.525 4.494 -23.983 1.00 61.59 78 ILE A N 1
ATOM 599 C CA . ILE A 1 78 ? 11.166 5.017 -23.791 1.00 61.59 78 ILE A CA 1
ATOM 600 C C . ILE A 1 78 ? 11.148 5.867 -22.517 1.00 61.59 78 ILE A C 1
ATOM 602 O O . ILE A 1 78 ? 11.026 5.352 -21.407 1.00 61.59 78 ILE A O 1
ATOM 606 N N . THR A 1 79 ? 11.257 7.185 -22.678 1.00 57.88 79 THR A N 1
ATOM 607 C CA . THR A 1 79 ? 11.110 8.144 -21.577 1.00 57.88 79 THR A CA 1
ATOM 608 C C . THR A 1 79 ? 9.626 8.354 -21.283 1.00 57.88 79 THR A C 1
ATOM 610 O O . THR A 1 79 ? 8.914 8.948 -22.093 1.00 57.88 79 THR A O 1
ATOM 613 N N . ILE A 1 80 ? 9.148 7.884 -20.129 1.00 57.81 80 ILE A N 1
ATOM 614 C CA . ILE A 1 80 ? 7.825 8.260 -19.615 1.00 57.81 80 ILE A CA 1
ATOM 615 C C . ILE A 1 80 ? 7.933 9.626 -18.924 1.00 57.81 80 ILE A C 1
ATOM 617 O O . ILE A 1 80 ? 8.222 9.721 -17.734 1.00 57.81 80 ILE A O 1
ATOM 621 N N . GLY A 1 81 ? 7.806 10.683 -19.727 1.00 51.75 81 GLY A N 1
ATOM 622 C CA . GLY A 1 81 ? 7.648 12.064 -19.262 1.00 51.75 81 GLY A CA 1
ATOM 623 C C . GLY A 1 81 ? 6.193 12.403 -18.987 1.00 51.75 81 GLY A C 1
ATOM 624 O O . GLY A 1 81 ? 5.338 11.956 -19.785 1.00 51.75 81 GLY A O 1
#

Sequence (81 aa):
MVRATRYSISLKHGLSLRTKDDLSGFLMVFRDLATGEIRVNNAIIVQKDIGATDGVVHIIDEVLLPATFLVHMEDQGITIG

Secondary structure (DSSP, 8-state):
-BSS---GGG--TTEEEEBSSTT--EEEEEE-TTT--EEETTEEEEEEEEEETTEEEEEESSPPPPHHHHHHHHHTT----

pLDDT: mean 73.12, std 9.63, range [51.75, 87.81]

InterPro domains:
  IPR000782 FAS1 domain [PF02469] (2-66)
  IPR000782 FAS1 domain [PS50213] (1-64)
  IPR036378 FAS1 domain superfamily [G3DSA:2.30.180.10] (1-67)
  IPR036378 FAS1 domain superfamily [SSF82153] (7-68)